Protein AF-A0A3G6JKD0-F1 (afdb_monomer)

Radius of gyration: 22.69 Å; Cα contacts (8 Å, |Δi|>4): 38; chains: 1; bounding box: 26×81×33 Å

Nearest PDB structures (foldseek):
  2a6c-assembly1_A  TM=7.660E-01  e=2.018E-01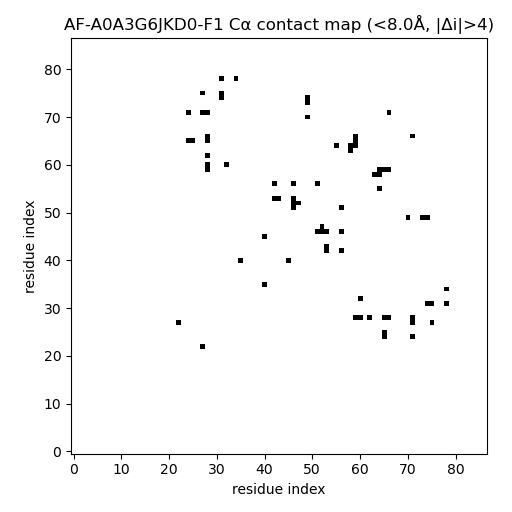  Nitrosomonas europaea
  8a0x-assembly1_B  TM=6.120E-01  e=1.317E-01  Vibrio cholerae
  3g5g-assembly1_A  TM=7.713E-01  e=7.254E-01  Enterobacter sp. RFL1396
  3g5g-assembly5_J  TM=7.600E-01  e=8.194E-01  Enterobacter sp. RFL1396
  3g5g-assembly5_I  TM=7.676E-01  e=8.709E-01  Enterobacter sp. RFL1396

Mean predicted aligned error: 12.34 Å

Structure (mmCIF, N/CA/C/O backbone):
data_AF-A0A3G6JKD0-F1
#
_entry.id   AF-A0A3G6JKD0-F1
#
loop_
_atom_site.group_PDB
_atom_site.id
_atom_site.type_symbol
_atom_site.label_atom_id
_atom_site.label_alt_id
_atom_site.label_comp_id
_atom_site.label_asym_id
_atom_site.label_entity_id
_atom_site.label_seq_id
_atom_site.pdbx_PDB_ins_code
_atom_site.Cartn_x
_atom_site.Cartn_y
_atom_site.Cartn_z
_atom_site.occupancy
_atom_site.B_iso_or_equiv
_atom_site.auth_seq_id
_atom_site.auth_comp_id
_atom_site.auth_asym_id
_atom_site.auth_atom_id
_atom_site.pdbx_PDB_model_num
ATOM 1 N N . MET A 1 1 ? 13.056 -70.463 7.276 1.00 37.25 1 MET A N 1
ATOM 2 C CA . MET A 1 1 ? 14.079 -69.600 7.901 1.00 37.25 1 MET A CA 1
ATOM 3 C C . MET A 1 1 ? 13.446 -68.236 8.159 1.00 37.25 1 MET A C 1
ATOM 5 O O . MET A 1 1 ? 12.783 -67.725 7.274 1.00 37.25 1 MET A O 1
ATOM 9 N N . VAL A 1 2 ? 13.547 -67.792 9.414 1.00 43.97 2 VAL A N 1
ATOM 10 C CA . VAL A 1 2 ? 13.341 -66.469 10.045 1.00 43.97 2 VAL A CA 1
ATOM 11 C C . VAL A 1 2 ? 12.653 -65.325 9.264 1.00 43.97 2 VAL A C 1
ATOM 13 O O . VAL A 1 2 ? 13.050 -64.936 8.174 1.00 43.97 2 VAL A O 1
ATOM 16 N N . LYS A 1 3 ? 11.659 -64.741 9.951 1.00 51.78 3 LYS A N 1
ATOM 17 C CA . LYS A 1 3 ? 10.866 -63.531 9.670 1.00 51.78 3 LYS A CA 1
ATOM 18 C C . LYS A 1 3 ? 11.707 -62.255 9.487 1.00 51.78 3 LYS A C 1
ATOM 20 O O . LYS A 1 3 ? 12.722 -62.090 10.157 1.00 51.78 3 LYS A O 1
ATOM 25 N N . ARG A 1 4 ? 11.156 -61.264 8.775 1.00 44.09 4 ARG A N 1
ATOM 26 C CA . ARG A 1 4 ? 11.422 -59.839 9.043 1.00 44.09 4 ARG A CA 1
ATOM 27 C C . ARG A 1 4 ? 10.122 -59.038 8.924 1.00 44.09 4 ARG A C 1
ATOM 29 O O . ARG A 1 4 ? 9.487 -59.032 7.878 1.00 44.09 4 ARG A O 1
ATOM 36 N N . TRP A 1 5 ? 9.737 -58.432 10.039 1.00 48.72 5 TRP A N 1
ATOM 37 C CA . TRP A 1 5 ? 8.671 -57.447 10.169 1.00 48.72 5 TRP A CA 1
ATOM 38 C C . TRP A 1 5 ? 9.107 -56.101 9.570 1.00 48.72 5 TRP A C 1
ATOM 40 O O . TRP A 1 5 ? 10.295 -55.779 9.597 1.00 48.72 5 TRP A O 1
ATOM 50 N N . ASN A 1 6 ? 8.147 -55.349 9.037 1.00 51.44 6 ASN A N 1
ATOM 51 C CA . ASN A 1 6 ? 8.088 -53.884 9.098 1.00 51.44 6 ASN A CA 1
ATOM 52 C C . ASN A 1 6 ? 6.639 -53.514 8.740 1.00 51.44 6 ASN A C 1
ATOM 54 O O . ASN A 1 6 ? 6.224 -53.642 7.592 1.00 51.44 6 ASN A O 1
ATOM 58 N N . ASP A 1 7 ? 5.750 -53.457 9.723 1.00 56.25 7 ASP A N 1
ATOM 59 C CA . ASP A 1 7 ? 5.512 -52.296 10.591 1.00 56.25 7 ASP A CA 1
ATOM 60 C C . ASP A 1 7 ? 4.750 -51.181 9.862 1.00 56.25 7 ASP A C 1
ATOM 62 O O . ASP A 1 7 ? 5.272 -50.433 9.043 1.00 56.25 7 ASP A O 1
ATOM 66 N N . HIS A 1 8 ? 3.450 -51.151 10.166 1.00 54.59 8 HIS A N 1
ATOM 67 C CA . HIS A 1 8 ? 2.657 -49.968 10.484 1.00 54.59 8 HIS A CA 1
ATOM 68 C C . HIS A 1 8 ? 3.196 -48.610 9.998 1.00 54.59 8 HIS A C 1
ATOM 70 O O . HIS A 1 8 ? 3.967 -47.948 10.682 1.00 54.59 8 HIS A O 1
ATOM 76 N N . MET A 1 9 ? 2.607 -48.112 8.912 1.00 51.47 9 MET A N 1
ATOM 77 C CA . MET A 1 9 ? 2.290 -46.688 8.775 1.00 51.47 9 MET A CA 1
ATOM 78 C C . MET A 1 9 ? 0.756 -46.616 8.753 1.00 51.47 9 MET A C 1
ATOM 80 O O . MET A 1 9 ? 0.125 -46.908 7.741 1.00 51.47 9 MET A O 1
ATOM 84 N N . ALA A 1 10 ? 0.081 -46.498 9.903 1.00 51.56 10 ALA A N 1
ATOM 85 C CA . ALA A 1 10 ? -0.152 -45.205 10.557 1.00 51.56 10 ALA A CA 1
ATOM 86 C C . ALA A 1 10 ? -0.560 -44.186 9.482 1.00 51.56 10 ALA A C 1
ATOM 88 O O . ALA A 1 10 ? 0.266 -43.710 8.721 1.00 51.56 10 ALA A O 1
ATOM 89 N N . GLY A 1 11 ? -1.854 -44.016 9.231 1.00 52.41 11 GLY A N 1
ATOM 90 C CA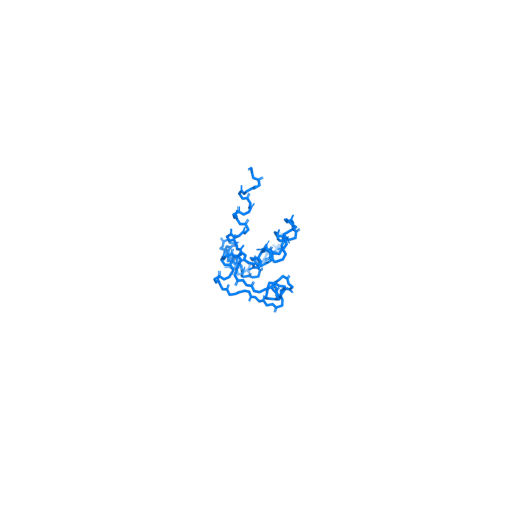 . GLY A 1 11 ? -2.609 -43.028 9.987 1.00 52.41 11 GLY A CA 1
ATOM 91 C C . GLY A 1 11 ? -2.424 -41.655 9.338 1.00 52.41 11 GLY A C 1
ATOM 92 O O . GLY A 1 11 ? -1.308 -41.239 9.072 1.00 52.41 11 GLY A O 1
ATO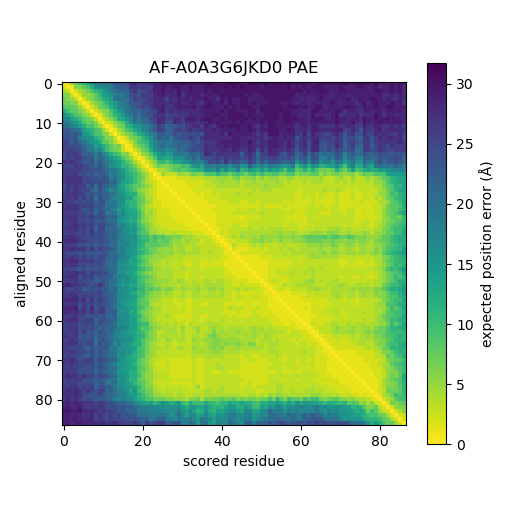M 93 N N . ILE A 1 12 ? -3.535 -40.940 9.147 1.00 52.59 12 ILE A N 1
ATOM 94 C CA . ILE A 1 12 ? -3.577 -39.519 8.769 1.00 52.59 12 ILE A CA 1
ATOM 95 C C . ILE A 1 12 ? -3.441 -39.262 7.252 1.00 52.59 12 ILE A C 1
ATOM 97 O O . ILE A 1 12 ? -2.442 -38.761 6.751 1.00 52.59 12 ILE A O 1
ATOM 101 N N . LYS A 1 13 ? -4.538 -39.472 6.507 1.00 48.16 13 LYS A N 1
ATOM 102 C CA . LYS A 1 13 ? -4.807 -38.687 5.286 1.00 48.16 13 LYS A CA 1
ATOM 103 C C . LYS A 1 13 ? -5.335 -37.296 5.682 1.00 48.16 13 LYS A C 1
ATOM 105 O O . LYS A 1 13 ? -6.472 -36.957 5.384 1.00 48.16 13 LYS A O 1
ATOM 110 N N . TYR A 1 14 ? -4.519 -36.501 6.372 1.00 52.97 14 TYR A N 1
ATOM 111 C CA . TYR A 1 14 ? -4.625 -35.042 6.313 1.00 52.97 14 TYR A CA 1
ATOM 112 C C . TYR A 1 14 ? -3.550 -34.575 5.341 1.00 52.97 14 TYR A C 1
ATOM 114 O O . TYR A 1 14 ? -2.431 -34.263 5.729 1.00 52.97 14 TYR A O 1
ATOM 122 N N . ALA A 1 15 ? -3.894 -34.542 4.061 1.00 54.41 15 ALA A N 1
ATOM 123 C CA . ALA A 1 15 ? -3.266 -33.586 3.169 1.00 54.41 15 ALA A CA 1
ATOM 124 C C . ALA A 1 15 ? -4.317 -32.494 2.943 1.00 54.41 15 ALA A C 1
ATOM 126 O O . ALA A 1 15 ? -5.255 -32.715 2.170 1.00 54.41 15 ALA A O 1
ATOM 127 N N . PRO A 1 16 ? -4.244 -31.357 3.661 1.00 52.84 16 PRO A N 1
ATOM 128 C CA . PRO A 1 16 ? -4.965 -30.158 3.259 1.00 52.84 16 PRO A CA 1
ATOM 129 C C . PRO A 1 16 ? -4.665 -29.903 1.779 1.00 52.84 16 PRO A C 1
ATOM 131 O O . PRO A 1 16 ? -3.514 -30.011 1.353 1.00 52.84 16 PRO A O 1
ATOM 134 N N . ARG A 1 17 ? -5.697 -29.630 0.976 1.00 53.47 17 ARG A N 1
ATOM 135 C CA . ARG A 1 17 ? -5.521 -29.307 -0.446 1.00 53.47 17 ARG A CA 1
ATOM 136 C C . ARG A 1 17 ? -4.570 -28.098 -0.565 1.00 53.47 17 ARG A C 1
ATOM 138 O O . ARG A 1 17 ? -4.906 -27.068 0.008 1.00 53.47 17 ARG A O 1
ATOM 145 N N . PRO A 1 18 ? -3.430 -28.172 -1.283 1.00 55.94 18 PRO A N 1
ATOM 146 C CA . PRO A 1 18 ? -2.421 -27.105 -1.245 1.00 55.94 18 PRO A CA 1
ATOM 147 C C . PRO A 1 18 ? -2.710 -25.866 -2.115 1.00 55.94 18 PRO A C 1
ATOM 149 O O . PRO A 1 18 ? -1.801 -25.069 -2.308 1.00 55.94 18 PRO A O 1
ATOM 152 N N . TYR A 1 19 ? -3.906 -25.707 -2.702 1.00 50.62 19 TYR A N 1
ATOM 153 C CA . TYR A 1 19 ? -4.096 -24.769 -3.826 1.00 50.62 19 TYR A CA 1
ATOM 154 C C . TYR A 1 19 ? -5.422 -24.003 -3.851 1.00 50.62 19 TYR A C 1
ATOM 156 O O . TYR A 1 19 ? -5.878 -23.602 -4.918 1.00 50.62 19 TYR A O 1
ATOM 164 N N . GLU A 1 20 ? -6.040 -23.742 -2.704 1.00 47.31 20 GLU A N 1
ATOM 165 C CA . GLU A 1 20 ? -6.800 -22.494 -2.619 1.00 47.31 20 GLU A CA 1
ATOM 166 C C . GLU A 1 2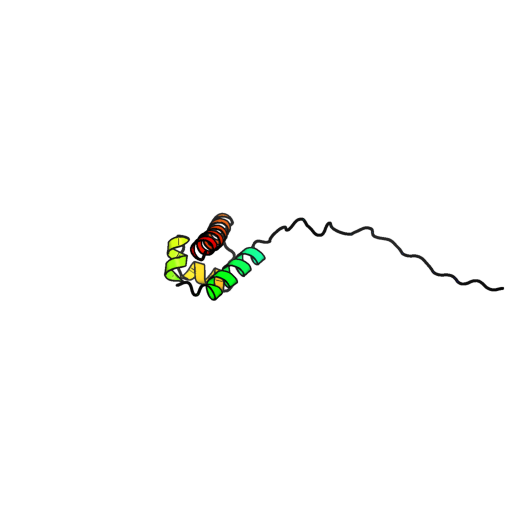0 ? -5.822 -21.459 -2.075 1.00 47.31 20 GLU A C 1
ATOM 168 O O . GLU A 1 20 ? -5.562 -21.401 -0.876 1.00 47.31 20 GLU A O 1
ATOM 173 N N . GLU A 1 21 ? -5.194 -20.715 -2.996 1.00 56.94 21 GLU A N 1
ATOM 174 C CA . GLU A 1 21 ? -4.435 -19.495 -2.710 1.00 56.94 21 GLU A CA 1
ATOM 175 C C . GLU A 1 21 ? -5.390 -18.506 -2.028 1.00 56.94 21 GLU A C 1
ATOM 177 O O . GLU A 1 21 ? -5.953 -17.588 -2.631 1.00 56.94 21 GLU A O 1
ATOM 182 N N . HIS A 1 22 ? -5.619 -18.703 -0.735 1.00 55.66 22 HIS A N 1
ATOM 183 C CA . HIS A 1 22 ? -6.172 -17.682 0.126 1.00 55.66 22 HIS A CA 1
ATOM 184 C C . HIS A 1 22 ? -5.070 -16.644 0.311 1.00 55.66 22 HIS A C 1
ATOM 186 O O . HIS A 1 22 ? -4.453 -16.597 1.368 1.00 55.66 22 HIS A O 1
ATOM 192 N N . ILE A 1 23 ? -4.795 -15.855 -0.739 1.00 66.31 23 ILE A N 1
ATOM 193 C CA . ILE A 1 23 ? -3.817 -14.768 -0.681 1.00 66.31 23 ILE A CA 1
ATOM 194 C C . ILE A 1 23 ? -4.246 -13.875 0.474 1.00 66.31 23 ILE A C 1
ATOM 196 O O . ILE A 1 23 ? -5.269 -13.175 0.393 1.00 66.31 23 ILE A O 1
ATOM 200 N N . THR A 1 24 ? -3.480 -13.950 1.551 1.00 80.94 24 THR A N 1
ATOM 201 C CA . THR A 1 24 ? -3.773 -13.286 2.808 1.00 80.94 24 THR A CA 1
ATOM 202 C C . THR A 1 24 ? -3.615 -11.778 2.635 1.00 80.94 24 THR A C 1
ATOM 204 O O . THR A 1 24 ? -2.947 -11.287 1.719 1.00 80.94 24 THR A O 1
ATOM 207 N N . VAL A 1 25 ? -4.251 -11.003 3.516 1.00 81.88 25 VAL A N 1
ATOM 208 C CA . VAL A 1 25 ? -4.103 -9.538 3.513 1.00 81.88 25 VAL A CA 1
ATOM 209 C C . VAL A 1 25 ? -2.630 -9.144 3.636 1.00 81.88 25 VAL A C 1
ATOM 211 O O . VAL A 1 25 ? -2.196 -8.215 2.963 1.00 81.88 25 VAL A O 1
ATOM 214 N N . LEU A 1 26 ? -1.858 -9.889 4.430 1.00 84.06 26 LEU A N 1
ATOM 215 C CA . LEU A 1 26 ? -0.434 -9.651 4.637 1.00 84.06 26 LEU A CA 1
ATOM 216 C C . LEU A 1 26 ? 0.370 -9.805 3.339 1.00 84.06 26 LEU A C 1
ATOM 218 O O . LEU A 1 26 ? 1.055 -8.866 2.948 1.00 84.06 26 LEU A O 1
ATOM 222 N N . GLU A 1 27 ? 0.210 -10.920 2.623 1.00 82.94 27 GLU A N 1
ATOM 223 C CA . GLU A 1 27 ? 0.929 -11.176 1.362 1.00 82.94 27 GLU A CA 1
ATOM 224 C C . GLU A 1 27 ? 0.640 -10.105 0.301 1.00 82.94 27 GLU A C 1
ATOM 226 O O . GLU A 1 27 ? 1.523 -9.686 -0.447 1.00 82.94 27 GLU A O 1
ATOM 231 N N . ARG A 1 28 ? -0.597 -9.597 0.248 1.00 83.81 28 ARG A N 1
ATOM 232 C CA . ARG A 1 28 ? -0.960 -8.500 -0.664 1.00 83.81 28 ARG A CA 1
ATOM 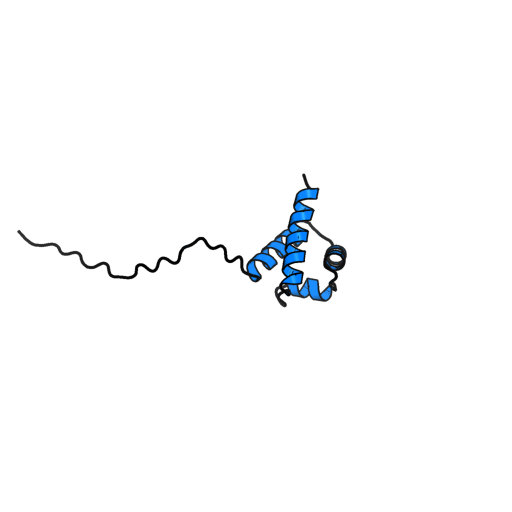233 C C . ARG A 1 28 ? -0.280 -7.184 -0.299 1.00 83.81 28 ARG A C 1
ATOM 235 O O . ARG A 1 28 ? 0.101 -6.430 -1.195 1.00 83.81 28 ARG A O 1
ATOM 242 N N . VAL A 1 29 ? -0.139 -6.897 0.994 1.00 88.31 29 VAL A N 1
ATOM 243 C CA . VAL A 1 29 ? 0.579 -5.704 1.465 1.00 88.31 29 VAL A CA 1
ATOM 244 C C . VAL A 1 29 ? 2.074 -5.842 1.194 1.00 88.31 29 VAL A C 1
ATOM 246 O O . VAL A 1 29 ? 2.692 -4.891 0.722 1.00 88.31 29 VAL A O 1
ATOM 249 N N . GLU A 1 30 ? 2.651 -7.023 1.405 1.00 87.88 30 GLU A N 1
ATOM 250 C CA . GLU A 1 30 ? 4.048 -7.300 1.061 1.00 87.88 30 GLU A CA 1
ATOM 251 C C . GLU A 1 30 ? 4.300 -7.136 -0.440 1.00 87.88 30 GLU A C 1
ATOM 253 O O . GLU A 1 30 ? 5.234 -6.435 -0.837 1.00 87.88 30 GLU A O 1
ATOM 258 N N . TYR A 1 31 ? 3.426 -7.686 -1.285 1.00 87.50 31 TYR A N 1
ATOM 259 C CA . TYR A 1 31 ? 3.489 -7.491 -2.733 1.00 87.50 31 TYR A CA 1
ATOM 260 C C . TYR A 1 31 ? 3.457 -6.005 -3.114 1.00 87.50 31 TYR A C 1
ATOM 262 O O . TYR A 1 31 ? 4.272 -5.542 -3.917 1.00 87.50 31 TYR A O 1
ATOM 270 N N . PHE A 1 32 ? 2.556 -5.234 -2.501 1.00 88.44 32 PHE A N 1
ATOM 271 C CA . PHE A 1 32 ? 2.492 -3.791 -2.708 1.00 88.44 32 PHE A CA 1
ATOM 272 C C . PHE A 1 32 ? 3.777 -3.081 -2.259 1.00 88.44 32 PHE A C 1
ATOM 274 O O . PHE A 1 32 ? 4.266 -2.206 -2.976 1.00 88.44 32 PHE A O 1
ATOM 281 N N . ASN A 1 33 ? 4.355 -3.463 -1.117 1.00 88.88 33 ASN A N 1
ATOM 282 C CA . ASN A 1 33 ? 5.617 -2.904 -0.630 1.00 88.88 33 ASN A CA 1
ATOM 283 C C . ASN A 1 33 ? 6.744 -3.157 -1.631 1.00 88.88 33 ASN A C 1
ATOM 285 O O . ASN A 1 33 ? 7.445 -2.222 -2.027 1.00 88.88 33 ASN A O 1
ATOM 289 N N . HIS A 1 34 ? 6.879 -4.397 -2.102 1.00 88.44 34 HIS A N 1
ATOM 290 C CA . HIS A 1 34 ? 7.858 -4.749 -3.126 1.00 88.44 34 HIS A CA 1
ATOM 291 C C . HIS A 1 34 ? 7.667 -3.927 -4.401 1.00 88.44 34 HIS A C 1
ATOM 293 O O . HIS A 1 34 ? 8.631 -3.346 -4.905 1.00 88.44 34 HIS A O 1
ATOM 299 N N . TRP A 1 35 ? 6.430 -3.812 -4.888 1.00 89.50 35 TRP A N 1
ATOM 300 C CA . TRP A 1 35 ? 6.108 -2.977 -6.042 1.00 89.50 35 TRP A CA 1
ATOM 301 C C . TRP A 1 35 ? 6.486 -1.507 -5.809 1.00 89.50 35 TRP A C 1
ATOM 303 O O . TRP A 1 35 ? 7.116 -0.897 -6.675 1.00 89.50 35 TRP A O 1
ATOM 313 N N . PHE A 1 36 ? 6.173 -0.943 -4.640 1.00 89.19 36 PHE A N 1
ATOM 314 C CA . PHE A 1 36 ? 6.442 0.456 -4.304 1.00 89.19 36 PHE A CA 1
ATOM 315 C C . PHE A 1 36 ? 7.943 0.783 -4.365 1.00 89.19 36 PHE A C 1
ATOM 317 O O . PHE A 1 36 ? 8.342 1.778 -4.979 1.00 89.19 36 PHE A O 1
ATOM 324 N N . TYR A 1 37 ? 8.782 -0.080 -3.783 1.00 86.94 37 TYR A N 1
ATOM 325 C CA . TYR A 1 37 ? 10.237 0.093 -3.800 1.00 86.94 37 TYR A CA 1
ATOM 326 C C . TYR A 1 37 ? 10.850 -0.196 -5.176 1.00 86.94 37 TYR A C 1
ATOM 328 O O . TYR A 1 37 ? 11.714 0.560 -5.624 1.00 86.94 37 TYR A O 1
ATOM 336 N N . ALA A 1 38 ? 10.378 -1.226 -5.884 1.00 86.75 38 ALA A N 1
ATOM 337 C CA . ALA A 1 38 ? 10.877 -1.579 -7.217 1.00 86.75 38 ALA A CA 1
ATOM 338 C C . ALA A 1 38 ? 10.543 -0.517 -8.276 1.00 86.75 38 ALA A C 1
ATOM 340 O O . ALA A 1 38 ? 11.294 -0.309 -9.230 1.00 86.75 38 ALA A O 1
ATOM 341 N N . THR A 1 39 ? 9.414 0.174 -8.122 1.00 83.62 39 THR A N 1
ATOM 342 C CA . THR A 1 39 ? 8.977 1.212 -9.062 1.00 83.62 39 THR A CA 1
ATOM 343 C C . THR A 1 39 ? 9.485 2.612 -8.714 1.00 83.62 39 THR A C 1
ATOM 345 O O . THR A 1 39 ? 9.264 3.523 -9.512 1.00 83.62 39 THR A O 1
ATOM 348 N N . GLN A 1 40 ? 10.191 2.776 -7.584 1.00 83.69 40 GLN A N 1
ATOM 349 C CA . GLN A 1 40 ? 10.696 4.057 -7.062 1.00 83.69 40 GLN A CA 1
ATOM 350 C C . GLN A 1 40 ? 9.616 5.150 -7.000 1.00 83.69 40 GLN A C 1
ATOM 352 O O . GLN A 1 40 ? 9.857 6.326 -7.288 1.00 83.69 40 GLN A O 1
ATOM 357 N N . GLN A 1 41 ? 8.394 4.763 -6.635 1.00 82.50 41 GLN A N 1
ATOM 358 C CA . GLN A 1 41 ? 7.266 5.685 -6.612 1.00 82.50 41 GLN A CA 1
ATOM 359 C C . GLN A 1 41 ? 7.422 6.730 -5.508 1.00 82.50 41 GLN A C 1
ATOM 361 O O . GLN A 1 41 ? 7.893 6.465 -4.399 1.00 82.50 41 GLN A O 1
ATOM 366 N N . LYS A 1 42 ? 6.969 7.954 -5.788 1.00 88.62 42 LYS A N 1
ATOM 367 C CA . LYS A 1 42 ? 6.925 9.008 -4.772 1.00 88.62 42 LYS A CA 1
ATOM 368 C C . LYS A 1 42 ? 5.771 8.725 -3.812 1.00 88.62 42 LYS A C 1
ATOM 370 O O . LYS A 1 42 ? 4.624 8.633 -4.247 1.00 88.62 42 LYS A O 1
ATOM 375 N N . LYS A 1 43 ? 6.054 8.687 -2.502 1.00 86.50 43 LYS A N 1
ATOM 376 C CA . LYS A 1 43 ? 5.045 8.468 -1.442 1.00 86.50 43 LYS A CA 1
ATOM 377 C C . LYS A 1 43 ? 3.807 9.354 -1.622 1.00 86.50 43 LYS A C 1
ATOM 379 O O . LYS A 1 43 ? 2.695 8.849 -1.598 1.00 86.50 43 LYS A O 1
ATOM 384 N N . GLY A 1 44 ? 4.010 10.649 -1.881 1.00 86.94 44 GLY A N 1
ATOM 385 C CA . GLY A 1 44 ? 2.912 11.599 -2.085 1.00 86.94 44 GLY A CA 1
ATOM 386 C C . GLY A 1 44 ? 2.044 11.299 -3.310 1.00 86.94 44 GLY A C 1
ATOM 387 O O . GLY A 1 44 ? 0.833 11.457 -3.244 1.00 86.94 44 GLY A O 1
ATOM 388 N N . ALA A 1 45 ? 2.630 10.813 -4.409 1.00 87.94 45 ALA A N 1
ATOM 389 C CA . ALA A 1 45 ? 1.868 10.475 -5.612 1.00 87.94 45 ALA A CA 1
ATOM 390 C C . ALA A 1 45 ? 0.978 9.247 -5.379 1.00 87.94 45 ALA A C 1
ATOM 392 O O . ALA A 1 45 ? -0.192 9.245 -5.750 1.00 87.94 45 ALA A O 1
ATOM 393 N N . VAL A 1 46 ? 1.520 8.228 -4.711 1.00 89.19 46 VAL A N 1
ATOM 394 C CA . VAL A 1 46 ? 0.777 7.010 -4.360 1.00 89.19 46 VAL A CA 1
ATOM 395 C C . VAL A 1 46 ? -0.315 7.304 -3.336 1.00 89.19 46 VAL A C 1
ATOM 397 O O . VAL A 1 46 ? -1.437 6.838 -3.496 1.00 89.19 46 VAL A O 1
ATOM 400 N N . ALA A 1 47 ? -0.026 8.130 -2.330 1.00 89.94 47 ALA A N 1
ATOM 401 C CA . ALA A 1 47 ? -1.004 8.542 -1.329 1.00 89.94 47 ALA A CA 1
ATOM 402 C C . ALA A 1 47 ? -2.195 9.291 -1.955 1.00 89.94 47 ALA A C 1
ATOM 404 O O . ALA A 1 47 ? -3.338 8.968 -1.648 1.00 89.94 47 ALA A O 1
ATOM 405 N N . ILE A 1 48 ? -1.938 10.212 -2.896 1.00 90.75 48 ILE A N 1
ATOM 406 C CA . ILE A 1 48 ? -2.991 10.919 -3.647 1.00 90.75 48 ILE A CA 1
ATOM 407 C C . ILE A 1 48 ? -3.809 9.942 -4.501 1.00 90.75 48 ILE A C 1
ATOM 409 O O . ILE A 1 48 ? -5.035 10.006 -4.471 1.00 90.75 48 ILE A O 1
ATOM 413 N N . LYS A 1 49 ? -3.155 9.017 -5.221 1.00 89.31 49 LYS A N 1
ATOM 414 C CA . LYS A 1 49 ? -3.847 8.004 -6.041 1.00 89.31 49 LYS A CA 1
ATOM 415 C C . LYS A 1 49 ? -4.747 7.082 -5.211 1.00 89.31 49 LYS A C 1
ATOM 417 O O . LYS A 1 49 ? -5.808 6.702 -5.682 1.00 89.31 49 LYS A O 1
ATOM 422 N N . LEU A 1 50 ? -4.331 6.751 -3.991 1.00 89.25 50 LEU A N 1
ATOM 423 C CA 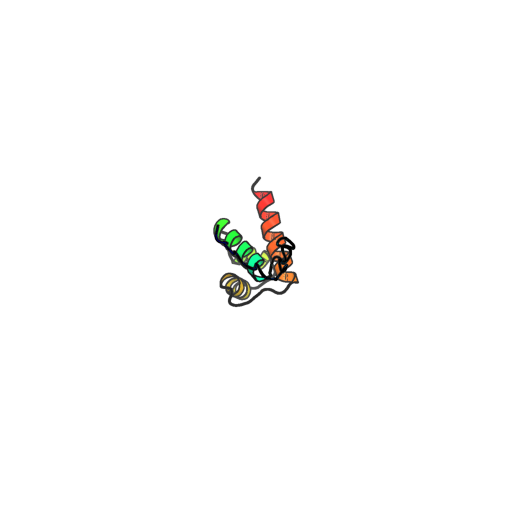. LEU A 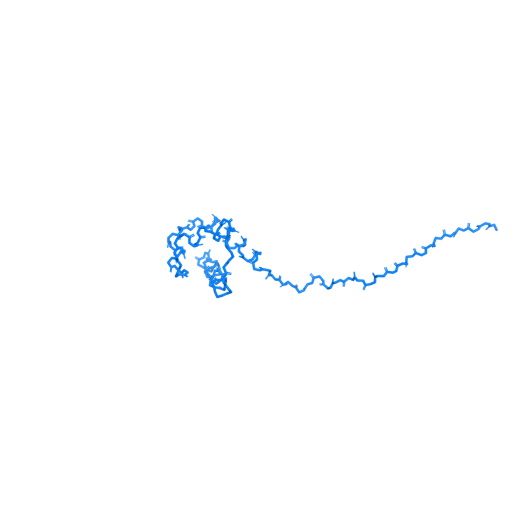1 50 ? -5.092 5.925 -3.048 1.00 89.25 50 LEU A CA 1
ATOM 424 C C . LEU A 1 50 ? -6.055 6.741 -2.165 1.00 89.25 50 LEU A C 1
ATOM 426 O O . LEU A 1 50 ? -6.720 6.177 -1.302 1.00 89.25 50 LEU A O 1
ATOM 430 N N . GLY A 1 51 ? -6.098 8.071 -2.302 1.00 90.94 51 GLY A N 1
ATOM 431 C CA . GLY A 1 51 ? -6.935 8.937 -1.466 1.00 90.94 51 GLY A CA 1
ATOM 432 C C . GLY A 1 51 ? -6.615 8.877 0.036 1.00 90.94 51 GLY A C 1
ATOM 433 O O . GLY A 1 51 ? -7.480 9.170 0.862 1.00 90.94 51 GLY A O 1
ATOM 434 N N . ILE A 1 52 ? -5.391 8.491 0.411 1.00 91.81 52 ILE A N 1
ATOM 435 C CA . ILE A 1 52 ? -4.949 8.375 1.809 1.00 91.81 52 ILE A CA 1
ATOM 436 C C . ILE A 1 52 ? -3.883 9.415 2.155 1.00 91.81 52 ILE A C 1
ATOM 438 O O . ILE A 1 52 ? -3.201 9.964 1.297 1.00 91.81 52 ILE A O 1
ATOM 442 N N . GLY A 1 53 ? -3.695 9.669 3.450 1.00 91.94 53 GLY A N 1
ATOM 443 C CA . GLY A 1 53 ? -2.592 10.503 3.926 1.00 91.94 53 GLY A CA 1
ATOM 444 C C . GLY A 1 53 ? -1.240 9.783 3.869 1.00 91.94 53 GLY A C 1
ATOM 445 O O . GLY A 1 53 ? -1.156 8.575 4.103 1.00 91.94 53 GLY A O 1
ATOM 446 N N . ASN A 1 54 ? -0.158 10.546 3.671 1.00 90.75 54 ASN A N 1
ATOM 447 C CA . ASN A 1 54 ? 1.220 10.030 3.655 1.00 90.75 54 ASN A CA 1
ATOM 448 C C . ASN A 1 54 ? 1.581 9.235 4.921 1.00 90.75 54 ASN A C 1
ATOM 450 O O . ASN A 1 54 ? 2.286 8.234 4.836 1.00 90.75 54 ASN A O 1
ATOM 454 N N . ASN A 1 55 ? 1.077 9.654 6.087 1.00 91.12 55 ASN A N 1
ATOM 455 C CA . ASN A 1 55 ? 1.319 8.953 7.349 1.00 91.12 55 ASN A CA 1
ATOM 456 C C . ASN A 1 55 ? 0.641 7.576 7.375 1.00 91.12 55 ASN A C 1
ATOM 458 O O . ASN A 1 55 ? 1.266 6.611 7.804 1.00 91.12 55 ASN A O 1
ATOM 462 N N . LYS A 1 56 ? -0.601 7.465 6.873 1.00 90.06 56 LYS A N 1
ATOM 463 C CA . LYS A 1 56 ? -1.318 6.179 6.784 1.00 90.06 56 LYS A CA 1
ATOM 464 C C . LYS A 1 56 ? -0.594 5.237 5.820 1.00 90.06 56 LYS A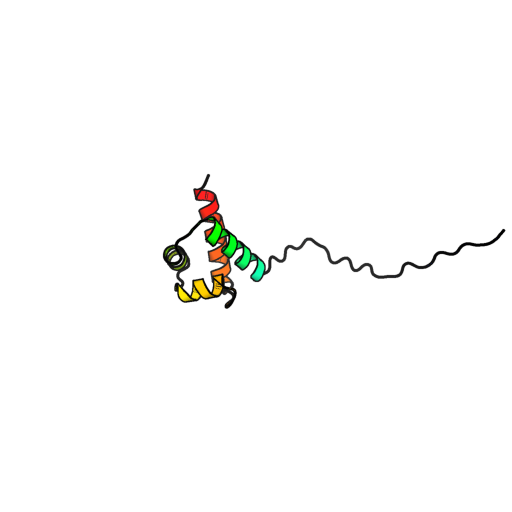 C 1
ATOM 466 O O . LYS A 1 56 ? -0.359 4.086 6.165 1.00 90.06 56 LYS A O 1
ATOM 471 N N . LEU A 1 57 ? -0.147 5.753 4.672 1.00 90.88 57 LEU A N 1
ATOM 472 C CA . LEU A 1 57 ? 0.674 4.985 3.734 1.00 90.88 57 LEU A CA 1
ATOM 473 C C . LEU A 1 57 ? 1.978 4.507 4.386 1.00 90.88 57 LEU A C 1
ATOM 475 O O . LEU A 1 57 ? 2.323 3.341 4.255 1.00 90.88 57 LEU A O 1
ATOM 479 N N . ASN A 1 58 ? 2.688 5.370 5.120 1.00 91.50 58 ASN A N 1
ATOM 480 C CA . ASN A 1 58 ? 3.948 4.989 5.759 1.00 91.50 58 ASN A CA 1
ATOM 481 C C . ASN A 1 58 ? 3.768 3.862 6.784 1.00 91.50 58 ASN A C 1
ATOM 483 O O . ASN A 1 58 ? 4.590 2.958 6.810 1.00 91.50 58 ASN A O 1
ATOM 487 N N . ARG A 1 59 ? 2.684 3.890 7.568 1.00 91.00 59 ARG A N 1
ATOM 488 C CA . ARG A 1 59 ? 2.350 2.822 8.525 1.00 91.00 59 ARG A CA 1
ATOM 489 C C . ARG A 1 59 ? 2.044 1.487 7.853 1.00 91.00 59 ARG A C 1
ATOM 491 O O . ARG A 1 59 ? 2.403 0.446 8.388 1.00 91.00 59 ARG A O 1
ATOM 498 N N . ILE A 1 60 ? 1.405 1.514 6.683 1.00 90.69 60 ILE A N 1
ATOM 499 C CA . ILE A 1 60 ? 1.149 0.308 5.881 1.00 90.69 60 ILE A CA 1
ATOM 500 C C . ILE A 1 60 ? 2.458 -0.220 5.284 1.00 90.69 60 ILE A C 1
ATOM 502 O O . ILE A 1 60 ? 2.729 -1.416 5.355 1.00 90.69 60 ILE A O 1
ATOM 506 N N . LEU A 1 61 ? 3.311 0.673 4.767 1.00 88.12 61 LEU A N 1
ATOM 507 C CA . LEU A 1 61 ? 4.626 0.305 4.234 1.00 88.12 61 LEU A CA 1
ATOM 508 C C . LEU A 1 61 ? 5.533 -0.321 5.305 1.00 88.12 61 LEU A C 1
ATOM 510 O O . LEU A 1 61 ? 6.298 -1.231 5.002 1.00 88.12 61 LEU A O 1
ATOM 514 N N . THR A 1 62 ? 5.441 0.138 6.557 1.00 88.69 62 THR A N 1
ATOM 515 C CA . THR A 1 62 ? 6.172 -0.441 7.698 1.00 88.69 62 THR A CA 1
ATOM 516 C C . THR A 1 62 ? 5.449 -1.621 8.346 1.00 88.69 62 THR A C 1
ATOM 518 O O . THR A 1 62 ? 5.907 -2.093 9.383 1.00 88.69 62 THR A O 1
ATOM 521 N N . LEU A 1 63 ? 4.326 -2.081 7.774 1.00 86.19 63 LEU A N 1
ATOM 522 C CA . LEU A 1 63 ? 3.467 -3.144 8.316 1.00 86.19 63 LEU A CA 1
ATOM 523 C C . LEU A 1 63 ? 2.964 -2.880 9.752 1.00 86.19 63 LEU A C 1
ATOM 525 O O . LEU A 1 63 ? 2.488 -3.789 10.423 1.00 86.19 63 LEU A O 1
ATOM 529 N N . GLU A 1 64 ? 3.026 -1.631 10.220 1.00 89.19 64 GLU A N 1
ATOM 530 C CA . GLU A 1 64 ? 2.511 -1.212 11.531 1.00 89.19 64 GLU A CA 1
ATOM 531 C C . GLU A 1 64 ? 0.978 -1.256 11.550 1.00 89.19 64 GLU A C 1
ATOM 533 O O . GLU A 1 64 ? 0.361 -1.545 12.573 1.00 89.19 64 GLU A O 1
ATOM 538 N N . GLN A 1 65 ? 0.356 -0.972 10.403 1.00 88.25 65 GLN A N 1
ATOM 539 C CA . GLN A 1 65 ? -1.090 -0.976 10.243 1.00 88.25 65 GLN A CA 1
ATOM 540 C C . GLN A 1 65 ? -1.487 -1.747 8.985 1.00 88.25 65 GLN A C 1
ATOM 542 O O . GLN A 1 65 ? -0.967 -1.486 7.901 1.00 88.25 65 GLN A O 1
ATOM 547 N N . LEU A 1 66 ? -2.456 -2.655 9.117 1.00 87.31 66 LEU A N 1
ATOM 548 C CA . LEU A 1 66 ? -3.059 -3.327 7.969 1.00 87.31 66 LEU A CA 1
ATOM 549 C C . LEU A 1 66 ? -4.108 -2.421 7.301 1.00 87.31 66 LEU A C 1
ATOM 551 O O . LEU A 1 66 ? -4.858 -1.734 8.001 1.00 87.31 66 LEU A O 1
ATOM 555 N N . PRO A 1 67 ? -4.170 -2.392 5.959 1.00 88.62 67 PRO A N 1
ATOM 556 C CA . PRO A 1 67 ? -5.188 -1.646 5.237 1.00 88.62 67 PRO A CA 1
ATOM 557 C C . PRO A 1 67 ? -6.554 -2.335 5.322 1.00 88.62 67 PRO A C 1
ATOM 559 O O . PRO A 1 67 ? -6.661 -3.559 5.375 1.00 88.62 67 PRO A O 1
ATOM 562 N N . ASP A 1 68 ? -7.606 -1.523 5.258 1.00 90.44 68 ASP A N 1
ATOM 563 C CA . ASP A 1 68 ? -8.984 -1.987 5.112 1.00 90.44 68 ASP A CA 1
ATOM 564 C C . ASP A 1 68 ? -9.170 -2.718 3.767 1.00 90.44 68 ASP A C 1
ATOM 566 O O . ASP A 1 68 ? -8.480 -2.414 2.793 1.00 90.44 68 ASP A O 1
ATOM 570 N N . GLU A 1 69 ? -10.142 -3.628 3.652 1.00 87.50 69 GLU A N 1
ATOM 571 C CA . GLU A 1 69 ? -10.348 -4.418 2.421 1.00 87.50 69 GLU A CA 1
ATOM 572 C C . GLU A 1 69 ? -10.529 -3.563 1.158 1.00 87.50 69 GLU A C 1
ATOM 574 O O . GLU A 1 69 ? -10.061 -3.931 0.078 1.00 87.50 69 GLU A O 1
ATOM 579 N N . LYS A 1 70 ? -11.201 -2.411 1.283 1.00 90.06 70 LYS A N 1
ATOM 580 C CA . LYS A 1 70 ? -11.376 -1.467 0.172 1.00 90.06 70 LYS A CA 1
ATOM 581 C C . LYS A 1 70 ? -10.034 -0.877 -0.265 1.00 90.06 70 LYS A C 1
ATOM 583 O O . LYS A 1 70 ? -9.719 -0.901 -1.450 1.00 90.06 70 LYS A O 1
ATOM 588 N N . LEU A 1 71 ? -9.235 -0.414 0.696 1.00 90.69 71 LEU A N 1
ATOM 589 C CA . LEU A 1 71 ? -7.916 0.154 0.432 1.00 90.69 71 LEU A CA 1
ATOM 590 C C . LEU A 1 71 ? -6.974 -0.903 -0.157 1.00 90.69 71 LEU A C 1
ATOM 592 O O . LEU A 1 71 ? -6.242 -0.626 -1.100 1.00 90.69 71 LEU A O 1
ATOM 596 N N . LEU A 1 72 ? -7.045 -2.138 0.339 1.00 89.62 72 LEU A N 1
ATOM 597 C CA . LEU A 1 72 ? -6.275 -3.259 -0.187 1.00 89.62 72 LEU A CA 1
ATOM 598 C C . LEU A 1 72 ? -6.604 -3.555 -1.658 1.00 89.62 72 LEU A C 1
ATOM 600 O O . LEU A 1 72 ? -5.701 -3.840 -2.443 1.00 89.62 72 LEU A O 1
ATOM 604 N N . LYS A 1 73 ? -7.883 -3.484 -2.050 1.00 89.50 73 LYS A N 1
ATOM 605 C CA . LYS A 1 73 ? -8.291 -3.643 -3.456 1.00 89.50 73 LYS A CA 1
ATOM 606 C C . LYS A 1 73 ? -7.694 -2.543 -4.335 1.00 89.50 73 LYS A C 1
ATOM 608 O O . LYS A 1 73 ? -7.091 -2.868 -5.354 1.00 89.50 73 LYS A O 1
ATOM 613 N N . GLU A 1 74 ? -7.791 -1.286 -3.906 1.00 91.00 74 GLU A N 1
ATOM 614 C CA . GLU A 1 74 ? -7.229 -0.135 -4.630 1.00 91.00 74 GLU A CA 1
ATOM 615 C C . GLU A 1 74 ? -5.697 -0.221 -4.751 1.00 91.00 74 GLU A C 1
ATOM 617 O O . GLU A 1 74 ? -5.139 0.057 -5.811 1.00 91.00 74 GLU A O 1
ATOM 622 N N . MET A 1 75 ? -5.001 -0.688 -3.708 1.00 89.50 75 MET A N 1
ATOM 623 C CA . MET A 1 75 ? -3.552 -0.931 -3.738 1.00 89.50 75 MET A CA 1
ATOM 624 C C . MET A 1 75 ? -3.161 -1.963 -4.804 1.00 89.50 75 MET A C 1
ATOM 626 O O . MET A 1 75 ? -2.223 -1.739 -5.568 1.00 89.50 75 MET A O 1
ATOM 630 N N . ILE A 1 76 ? -3.892 -3.077 -4.891 1.00 87.94 76 ILE A N 1
ATOM 631 C CA . ILE A 1 76 ? -3.638 -4.119 -5.897 1.00 87.94 76 ILE A CA 1
ATOM 632 C C . ILE A 1 76 ? -3.961 -3.626 -7.310 1.00 87.94 76 ILE A C 1
ATOM 634 O O . ILE A 1 76 ? -3.222 -3.920 -8.252 1.00 87.94 76 ILE A O 1
ATOM 638 N N . GLU A 1 77 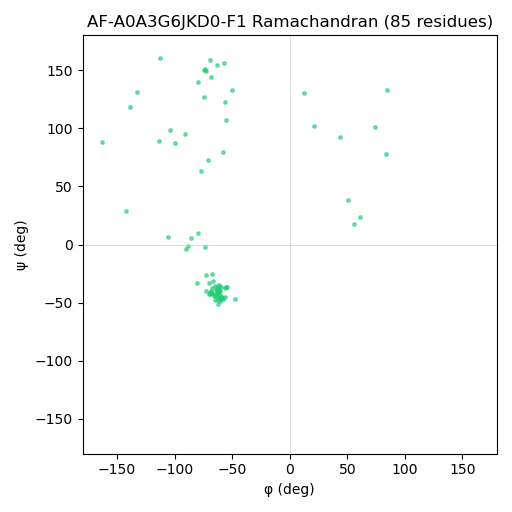? -5.046 -2.875 -7.476 1.00 88.94 77 GLU A N 1
ATOM 639 C CA . GLU A 1 77 ? -5.411 -2.265 -8.756 1.00 88.94 77 GLU A CA 1
ATOM 640 C C . GLU A 1 77 ? -4.357 -1.250 -9.221 1.00 88.94 77 GLU A C 1
ATOM 642 O O . GLU A 1 77 ? -3.979 -1.229 -10.397 1.00 88.94 77 GLU A O 1
ATOM 647 N N . LEU A 1 78 ? -3.789 -0.480 -8.290 1.00 87.44 78 LEU A N 1
ATOM 648 C CA . LEU A 1 78 ? -2.687 0.432 -8.572 1.00 87.44 78 LEU A CA 1
ATOM 649 C C . LEU A 1 78 ? -1.424 -0.318 -9.027 1.00 87.44 78 LEU A C 1
ATOM 651 O O . LEU A 1 78 ? -0.792 0.081 -10.008 1.00 87.44 78 LEU A O 1
ATOM 655 N N . CYS A 1 79 ? -1.076 -1.431 -8.374 1.00 84.62 79 CYS A N 1
ATOM 656 C CA . CYS A 1 79 ? 0.036 -2.272 -8.821 1.00 84.62 79 CYS A CA 1
ATOM 657 C C . CYS A 1 79 ? -0.191 -2.796 -10.247 1.00 84.62 79 CYS A C 1
ATOM 659 O O . CYS A 1 79 ? 0.700 -2.682 -11.087 1.00 84.62 79 CYS A O 1
ATOM 661 N N . LYS A 1 80 ? -1.392 -3.314 -10.537 1.00 82.25 80 LYS A N 1
ATOM 662 C CA . LYS A 1 80 ? -1.746 -3.882 -11.850 1.00 82.25 80 LYS A CA 1
ATOM 663 C C . LYS A 1 80 ? -1.768 -2.842 -12.970 1.00 82.25 80 LYS A C 1
ATOM 665 O O . LYS A 1 80 ? -1.241 -3.106 -14.046 1.00 82.25 80 LYS A O 1
ATOM 670 N N . SER A 1 81 ? -2.356 -1.672 -12.726 1.00 75.56 81 SER A N 1
ATOM 671 C CA . SER A 1 81 ? -2.437 -0.594 -13.726 1.00 75.56 81 SER A CA 1
ATOM 672 C C . SER A 1 81 ? -1.051 -0.075 -14.110 1.00 75.56 81 SER A C 1
ATOM 674 O O . SER A 1 81 ? -0.752 0.084 -15.289 1.00 75.56 81 SER A O 1
ATOM 676 N N . THR A 1 82 ? -0.156 0.071 -13.133 1.00 60.09 82 THR A N 1
ATOM 677 C CA . THR A 1 82 ? 1.210 0.551 -13.392 1.00 60.09 82 THR A CA 1
ATOM 678 C C . THR A 1 82 ? 2.083 -0.500 -14.089 1.00 60.09 82 THR A C 1
ATOM 680 O O . THR A 1 82 ? 3.023 -0.150 -14.799 1.00 60.09 82 THR A O 1
ATOM 683 N N . SER A 1 83 ? 1.785 -1.794 -13.915 1.00 53.88 83 SER A N 1
ATOM 684 C CA . SER A 1 83 ? 2.424 -2.870 -14.685 1.00 53.88 83 SER A CA 1
ATOM 685 C C . SER A 1 83 ? 2.050 -2.841 -16.170 1.00 53.88 83 SER A C 1
ATOM 687 O O . SER A 1 83 ? 2.836 -3.312 -16.987 1.00 53.88 83 SER A O 1
ATOM 689 N N . PHE A 1 84 ? 0.892 -2.275 -16.527 1.00 42.16 84 PHE A N 1
ATOM 690 C CA . PHE A 1 84 ? 0.455 -2.143 -17.919 1.00 42.16 84 PHE A CA 1
ATOM 691 C C . PHE A 1 84 ? 1.104 -0.940 -18.626 1.00 42.16 84 PHE A C 1
ATOM 693 O O . PHE A 1 84 ? 1.434 -1.030 -19.800 1.00 42.16 84 PHE A O 1
ATOM 700 N N . GLU A 1 85 ? 1.381 0.155 -17.906 1.00 43.41 85 GLU A N 1
ATOM 701 C CA . GLU A 1 85 ? 2.038 1.361 -18.455 1.00 43.41 85 GLU A CA 1
ATOM 702 C C . GLU A 1 85 ? 3.552 1.200 -18.734 1.00 43.41 85 GLU A C 1
ATOM 704 O O . GLU A 1 85 ? 4.190 2.135 -19.213 1.00 43.41 85 GLU A O 1
ATOM 709 N N . ARG A 1 86 ? 4.156 0.040 -18.424 1.00 41.66 86 ARG A N 1
ATOM 710 C CA . ARG A 1 86 ? 5.576 -0.266 -18.707 1.00 41.66 86 ARG A CA 1
ATOM 711 C C . ARG A 1 86 ? 5.803 -1.249 -19.872 1.00 41.66 86 ARG A C 1
ATOM 713 O O . ARG A 1 86 ? 6.951 -1.651 -20.057 1.00 41.66 86 ARG A O 1
ATOM 720 N N . CYS A 1 87 ? 4.763 -1.641 -20.617 1.00 34.84 87 CYS A N 1
ATOM 721 C CA . CYS A 1 87 ? 4.901 -2.388 -21.879 1.00 34.84 87 CYS A CA 1
ATOM 722 C C . CYS A 1 87 ? 4.949 -1.447 -23.085 1.00 34.84 87 CYS A C 1
ATOM 724 O O . CYS A 1 87 ? 4.125 -0.507 -23.124 1.00 34.84 87 CYS A O 1
#

pLDDT: mean 75.43, std 18.17, range [34.84, 91.94]

Solvent-accessible surface area (backbone atoms only — not comparable to full-atom values): 5664 Å² total; per-residue (Å²): 135,86,90,84,90,83,80,87,78,75,81,79,93,76,73,76,79,92,74,75,82,74,77,44,75,64,58,54,52,51,51,46,44,52,50,44,64,75,65,65,60,55,64,66,61,54,17,59,75,68,74,46,52,58,67,61,51,50,32,41,68,68,65,75,40,84,72,54,75,69,56,48,50,52,51,51,50,52,53,53,54,57,61,58,76,74,111

Foldseek 3Di:
DDDDDDDDDDDDPPPDDPDPPPVDLVNLLVVLLVLCVVVVDDLVVVCVQLVHDSVVSVCSNVVVDGDDPVSSVSSVVVSVVVVVVVD

Secondary structure (DSSP, 8-state):
-----------------TT-----HHHHHHHHHHHHHHTT--HHHHHHHTT--HHHHHHHHTTSSPPPHHHHHHHHHHHHHHHHTT-

Organism: Streptococcus thermophilus (NCBI:txid1308)

Sequence (87 aa):
MVKRWNDHMAGIKYAPRPYEEHITVLERVEYFNHWFYATQQKKGAVAIKLGIGNNKLNRILTLEQLPDEKLLKEMIELCKSTSFERC